Protein AF-A0A9D5CY13-F1 (afdb_monomer_lite)

Structure (mmCIF, N/CA/C/O backbone):
data_AF-A0A9D5CY13-F1
#
_entry.id   AF-A0A9D5CY13-F1
#
loop_
_atom_site.group_PDB
_atom_site.id
_atom_site.type_symbol
_atom_site.label_atom_id
_atom_site.label_alt_id
_atom_site.label_comp_id
_atom_site.label_asym_id
_atom_site.label_entity_id
_atom_site.label_seq_id
_atom_site.pdbx_PDB_ins_code
_atom_site.Cartn_x
_atom_site.Cartn_y
_atom_site.Cartn_z
_atom_site.occupancy
_atom_site.B_iso_or_equiv
_atom_site.auth_seq_id
_atom_site.auth_comp_id
_atom_site.auth_asym_id
_atom_site.auth_atom_id
_atom_site.pdbx_PDB_model_num
ATOM 1 N N . MET A 1 1 ? 52.709 -27.250 8.661 1.00 41.09 1 MET A N 1
ATOM 2 C CA . MET A 1 1 ? 52.212 -27.453 7.285 1.00 41.09 1 MET A CA 1
ATOM 3 C C . MET A 1 1 ? 51.371 -26.239 6.931 1.00 41.09 1 MET A C 1
ATOM 5 O O . MET A 1 1 ? 50.339 -26.028 7.549 1.00 41.09 1 MET A O 1
ATOM 9 N N . SER A 1 2 ? 51.914 -25.367 6.080 1.00 45.06 2 SER A N 1
ATOM 10 C CA . SER A 1 2 ? 51.325 -24.078 5.694 1.00 45.06 2 SER A CA 1
ATOM 11 C C . SER A 1 2 ? 50.457 -24.269 4.457 1.00 45.06 2 SER A C 1
ATOM 13 O O . SER A 1 2 ? 50.929 -24.863 3.491 1.00 45.06 2 SER A O 1
ATOM 15 N N . LEU A 1 3 ? 49.224 -23.762 4.476 1.00 50.12 3 LEU A N 1
ATOM 16 C CA . LEU A 1 3 ? 48.377 -23.649 3.292 1.00 50.12 3 LEU A CA 1
ATOM 17 C C . LEU A 1 3 ? 47.704 -22.274 3.301 1.00 50.12 3 LEU A C 1
ATOM 19 O O . LEU A 1 3 ? 46.655 -22.079 3.907 1.00 50.12 3 LEU A O 1
ATOM 23 N N . SER A 1 4 ? 48.331 -21.304 2.638 1.00 53.38 4 SER A N 1
ATOM 24 C CA . SER A 1 4 ? 47.689 -20.037 2.283 1.00 53.38 4 SER A CA 1
ATOM 25 C C . SER A 1 4 ? 47.046 -20.171 0.896 1.00 53.38 4 SER A C 1
ATOM 27 O O . SER A 1 4 ? 47.741 -20.568 -0.045 1.00 53.38 4 SER A O 1
ATOM 29 N N . PRO A 1 5 ? 45.759 -19.831 0.719 1.00 56.44 5 PRO A N 1
ATOM 30 C CA . PRO A 1 5 ? 45.130 -19.841 -0.594 1.00 56.44 5 PRO A CA 1
ATOM 31 C C . PRO A 1 5 ? 45.572 -18.616 -1.411 1.00 56.44 5 PRO A C 1
ATOM 33 O O . PRO A 1 5 ? 45.494 -17.473 -0.965 1.00 56.44 5 PRO A O 1
ATOM 36 N N . LYS A 1 6 ? 46.073 -18.870 -2.623 1.00 53.94 6 LYS A N 1
ATOM 37 C CA . LYS A 1 6 ? 46.500 -17.866 -3.607 1.00 53.94 6 LYS A CA 1
ATOM 38 C C . LYS A 1 6 ? 45.356 -17.613 -4.589 1.00 53.94 6 LYS A C 1
ATOM 40 O O . LYS A 1 6 ? 45.110 -18.433 -5.468 1.00 53.94 6 LYS A O 1
ATOM 45 N N . PHE A 1 7 ? 44.682 -16.474 -4.464 1.00 51.97 7 PHE A N 1
ATOM 46 C CA . PHE A 1 7 ? 43.682 -16.020 -5.433 1.00 51.97 7 PHE A CA 1
ATOM 47 C C . PHE A 1 7 ? 44.382 -15.162 -6.500 1.00 51.97 7 PHE A C 1
ATOM 49 O O . PHE A 1 7 ? 44.927 -14.107 -6.183 1.00 51.97 7 PHE A O 1
ATOM 56 N N . ARG A 1 8 ? 44.409 -15.609 -7.764 1.00 62.50 8 ARG A N 1
ATOM 57 C CA . ARG A 1 8 ? 44.780 -14.751 -8.904 1.00 62.50 8 ARG A CA 1
ATOM 58 C C . ARG A 1 8 ? 43.519 -14.069 -9.430 1.00 62.50 8 ARG A C 1
ATOM 60 O O . ARG A 1 8 ? 42.635 -14.748 -9.939 1.00 62.50 8 ARG A O 1
ATOM 67 N N . LEU A 1 9 ? 43.473 -12.742 -9.365 1.00 51.41 9 LEU A N 1
ATOM 68 C CA . LEU A 1 9 ? 42.549 -11.926 -10.152 1.00 51.41 9 LEU A CA 1
ATOM 69 C C . LEU A 1 9 ? 43.148 -11.756 -11.554 1.00 51.41 9 LEU A C 1
ATOM 71 O O . LEU A 1 9 ? 44.192 -11.125 -11.714 1.00 51.41 9 LEU A O 1
ATOM 75 N N . GLY A 1 10 ? 42.524 -12.373 -12.556 1.00 43.03 10 GLY A N 1
ATOM 76 C CA . GLY A 1 10 ? 42.825 -12.105 -13.960 1.00 43.03 10 GLY A CA 1
ATOM 77 C C . GLY A 1 10 ? 42.225 -10.760 -14.359 1.00 43.03 10 GLY A C 1
ATOM 78 O O . GLY A 1 10 ? 41.014 -10.581 -14.287 1.00 43.03 10 GLY A O 1
ATOM 79 N N . ILE A 1 11 ? 43.077 -9.815 -14.750 1.00 50.09 11 ILE A N 1
ATOM 80 C CA . ILE A 1 11 ? 42.683 -8.540 -15.351 1.00 50.09 11 ILE A CA 1
ATOM 81 C C . ILE A 1 11 ? 42.372 -8.828 -16.822 1.00 50.09 11 ILE A C 1
ATOM 83 O O . ILE A 1 11 ? 43.286 -9.070 -17.608 1.00 50.09 11 ILE A O 1
ATOM 87 N N . THR A 1 12 ? 41.095 -8.839 -17.198 1.00 57.09 12 THR A N 1
ATOM 88 C CA . THR A 1 12 ? 40.695 -8.836 -18.610 1.00 57.09 12 THR A CA 1
ATOM 89 C C . THR A 1 12 ? 40.804 -7.396 -19.126 1.00 57.09 12 THR A C 1
ATOM 91 O O . THR A 1 12 ? 40.169 -6.516 -18.542 1.00 57.09 12 THR A O 1
ATOM 94 N N . PRO A 1 13 ? 41.587 -7.099 -20.176 1.00 45.62 13 PRO A N 1
ATOM 95 C CA . PRO A 1 13 ? 41.571 -5.774 -20.783 1.00 45.62 13 PRO A CA 1
ATOM 96 C C . PRO A 1 13 ? 40.210 -5.537 -21.453 1.00 45.62 13 PRO A C 1
ATOM 98 O O . PRO A 1 13 ? 39.739 -6.352 -22.247 1.00 45.62 13 PRO A O 1
ATOM 101 N N . ALA A 1 14 ? 39.565 -4.429 -21.087 1.00 52.62 14 ALA A N 1
ATOM 102 C CA . ALA A 1 14 ? 38.307 -3.973 -21.664 1.00 52.62 14 ALA A CA 1
ATOM 103 C C . ALA A 1 14 ? 38.478 -3.640 -23.161 1.00 52.62 14 ALA A C 1
ATOM 105 O O . ALA A 1 14 ? 39.506 -3.067 -23.532 1.00 52.62 14 ALA A O 1
ATOM 106 N N . PRO A 1 15 ? 37.492 -3.935 -24.028 1.00 49.44 15 PRO A N 1
ATOM 107 C CA . PRO A 1 15 ? 37.500 -3.416 -25.387 1.00 49.44 15 PRO A CA 1
ATOM 108 C C . PRO A 1 15 ? 37.351 -1.887 -25.355 1.00 49.44 15 PRO A C 1
ATOM 110 O O . PRO A 1 15 ? 36.476 -1.331 -24.692 1.00 49.44 15 PRO A O 1
ATOM 113 N N . SER A 1 16 ? 38.258 -1.214 -26.056 1.00 52.88 16 SER A N 1
ATOM 114 C CA . SER A 1 16 ? 38.387 0.236 -26.180 1.00 52.88 16 SER A CA 1
ATOM 115 C C . SER A 1 16 ? 37.125 0.905 -26.741 1.00 52.88 16 SER A C 1
ATOM 117 O O . SER A 1 16 ? 36.726 0.650 -27.877 1.00 52.88 16 SER A O 1
ATOM 119 N N . LEU A 1 17 ? 36.541 1.824 -25.966 1.00 52.28 17 LEU A N 1
ATOM 120 C CA . LEU A 1 17 ? 35.464 2.733 -26.375 1.00 52.28 17 LEU A CA 1
ATOM 121 C C . LEU A 1 17 ? 36.025 3.905 -27.204 1.00 52.28 17 LEU A C 1
ATOM 123 O O . LEU A 1 17 ? 36.092 5.032 -26.725 1.00 52.28 17 LEU A O 1
ATOM 127 N N . SER A 1 18 ? 36.448 3.657 -28.445 1.00 53.91 18 SER A N 1
ATOM 128 C CA . SER A 1 18 ? 36.943 4.700 -29.366 1.00 53.91 18 SER A CA 1
ATOM 129 C C . SER A 1 18 ? 35.991 4.974 -30.539 1.00 53.91 18 SER A C 1
ATOM 131 O O . SER A 1 18 ? 36.442 5.265 -31.642 1.00 53.91 18 SER A O 1
ATOM 133 N N . GLY A 1 19 ? 34.676 4.840 -30.333 1.00 46.66 19 GLY A N 1
ATOM 134 C CA . GLY A 1 19 ? 33.705 4.831 -31.435 1.00 46.66 19 GLY A CA 1
ATOM 135 C C . GLY A 1 19 ? 32.394 5.576 -31.198 1.00 46.66 19 GLY A C 1
ATOM 136 O O . GLY A 1 19 ? 31.414 5.259 -31.862 1.00 46.66 19 GLY A O 1
ATOM 137 N N . LEU A 1 20 ? 32.335 6.537 -30.274 1.00 50.94 20 LEU A N 1
ATOM 138 C CA . LEU A 1 20 ? 31.171 7.419 -30.145 1.00 50.94 20 LEU A CA 1
ATOM 139 C C . LEU A 1 20 ? 31.573 8.847 -30.507 1.00 50.94 20 LEU A C 1
ATOM 141 O O . LEU A 1 20 ? 32.273 9.480 -29.728 1.00 50.94 20 LEU A O 1
ATOM 145 N N . PHE A 1 21 ? 31.133 9.280 -31.694 1.00 50.44 21 PHE A N 1
ATOM 146 C CA . PHE A 1 21 ? 30.923 10.639 -32.237 1.00 50.44 21 PHE A CA 1
ATOM 147 C C . PHE A 1 21 ? 31.320 10.590 -33.724 1.00 50.44 21 PHE A C 1
ATOM 149 O O . PHE A 1 21 ? 32.486 10.427 -34.052 1.00 50.44 21 PHE A O 1
ATOM 156 N N . SER A 1 22 ? 30.420 10.642 -34.703 1.00 48.97 22 SER A N 1
ATOM 157 C CA . SER A 1 22 ? 29.305 11.577 -34.813 1.00 48.97 22 SER A CA 1
ATOM 158 C C . SER A 1 22 ? 28.244 11.032 -35.768 1.00 48.97 22 SER A C 1
ATOM 160 O O . SER A 1 22 ? 28.540 10.654 -36.899 1.00 48.97 22 SER A O 1
ATOM 162 N N . SER A 1 23 ? 26.985 11.046 -35.351 1.00 47.69 23 SER A N 1
ATOM 163 C CA . SER A 1 23 ? 25.837 11.037 -36.261 1.00 47.69 23 SER A CA 1
ATOM 164 C C . SER A 1 23 ? 24.789 11.974 -35.661 1.00 47.69 23 SER A C 1
ATOM 166 O O . SER A 1 23 ? 24.222 11.648 -34.620 1.00 47.69 23 SER A O 1
ATOM 168 N N . PRO A 1 24 ? 24.579 13.173 -36.234 1.00 56.25 24 PRO A N 1
ATOM 169 C CA . PRO A 1 24 ? 23.690 14.178 -35.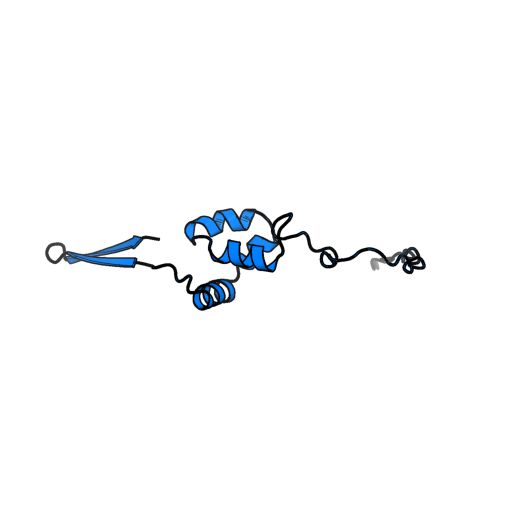674 1.00 56.25 24 PRO A CA 1
ATOM 170 C C . PRO A 1 24 ? 22.283 13.989 -36.243 1.00 56.25 24 PRO A C 1
ATOM 172 O O . PRO A 1 24 ? 21.851 14.781 -37.071 1.00 56.25 24 PRO A O 1
ATOM 175 N N . LEU A 1 25 ? 21.581 12.922 -35.853 1.00 52.00 25 LEU A N 1
ATOM 176 C CA . LEU A 1 25 ? 20.130 12.838 -36.055 1.00 52.00 25 LEU A CA 1
ATOM 177 C C . LEU A 1 25 ? 19.508 11.693 -35.241 1.00 52.00 25 LEU A C 1
ATOM 179 O O . LEU A 1 25 ? 19.177 10.645 -35.781 1.00 52.00 25 LEU A O 1
ATOM 183 N N . LEU A 1 26 ? 19.341 11.879 -33.936 1.00 45.44 26 LEU A N 1
ATOM 184 C CA . LEU A 1 26 ? 18.358 11.107 -33.174 1.00 45.44 26 LEU A CA 1
ATOM 185 C C . LEU A 1 26 ? 17.837 11.990 -32.043 1.00 45.44 26 LEU A C 1
ATOM 187 O O . LEU A 1 26 ? 18.374 12.036 -30.939 1.00 45.44 26 LEU A O 1
ATOM 191 N N . SER A 1 27 ? 16.831 12.779 -32.414 1.00 47.84 27 SER A N 1
ATOM 192 C CA . SER A 1 27 ? 15.929 13.466 -31.502 1.00 47.84 27 SER A CA 1
ATOM 193 C C . SER A 1 27 ? 15.270 12.475 -30.546 1.00 47.84 27 SER A C 1
ATOM 195 O O . SER A 1 27 ? 14.855 11.394 -30.958 1.00 47.84 27 SER A O 1
ATOM 197 N N . ASP A 1 28 ? 15.131 12.919 -29.298 1.00 48.16 28 ASP A N 1
ATOM 198 C CA . ASP A 1 28 ? 14.065 12.533 -28.372 1.00 48.16 28 ASP A CA 1
ATOM 199 C C . ASP A 1 28 ? 13.887 11.042 -28.084 1.00 48.16 28 ASP A C 1
ATOM 201 O O . ASP A 1 28 ? 12.883 10.431 -28.431 1.00 48.16 28 ASP A O 1
ATOM 205 N N . MET A 1 29 ? 14.842 10.473 -27.357 1.00 52.25 29 MET A N 1
ATOM 206 C CA . MET A 1 29 ? 14.586 9.650 -26.170 1.00 52.25 29 MET A CA 1
ATOM 207 C C . MET A 1 29 ? 15.938 9.117 -25.724 1.00 52.25 29 MET A C 1
ATOM 209 O O . MET A 1 29 ? 16.520 8.264 -26.382 1.00 52.25 29 MET A O 1
ATOM 213 N N . GLU A 1 30 ? 16.452 9.628 -24.613 1.00 43.75 30 GLU A N 1
ATOM 214 C CA . GLU A 1 30 ? 17.468 8.929 -23.832 1.00 43.75 30 GLU A CA 1
ATOM 215 C C . GLU A 1 30 ? 16.679 7.985 -22.911 1.00 43.75 30 GLU A C 1
ATOM 217 O O . GLU A 1 30 ? 16.076 8.462 -21.946 1.00 43.75 30 GLU A O 1
ATOM 222 N N . PRO A 1 31 ? 16.555 6.673 -23.203 1.00 45.59 31 PRO A N 1
ATOM 223 C CA . PRO A 1 31 ? 16.016 5.751 -22.230 1.00 45.59 31 PRO A CA 1
ATOM 224 C C . PRO A 1 31 ? 17.174 5.413 -21.298 1.00 45.59 31 PRO A C 1
ATOM 226 O O . PRO A 1 31 ? 17.868 4.419 -21.494 1.00 45.59 31 PRO A O 1
ATOM 229 N N . SER A 1 32 ? 17.407 6.304 -20.338 1.00 48.06 32 SER A N 1
ATOM 230 C CA . SER A 1 32 ? 18.078 6.073 -19.060 1.00 48.06 32 SER A CA 1
ATOM 231 C C . SER A 1 32 ? 18.908 4.783 -18.994 1.00 48.06 32 SER A C 1
ATOM 233 O O . SER A 1 32 ? 18.405 3.742 -18.565 1.00 48.06 32 SER A O 1
ATOM 235 N N . LEU A 1 33 ? 20.171 4.854 -19.422 1.00 50.97 33 LEU A N 1
ATOM 236 C CA . LEU A 1 33 ? 21.294 3.999 -19.000 1.00 50.97 33 LEU A CA 1
ATOM 237 C C . LEU A 1 33 ? 20.905 2.664 -18.313 1.00 50.97 33 LEU A C 1
ATOM 239 O O . LEU A 1 33 ? 21.035 2.506 -17.100 1.00 50.97 33 LEU A O 1
ATOM 243 N N . GLY A 1 34 ? 20.430 1.685 -19.089 1.00 55.97 34 GLY A N 1
ATOM 244 C CA . GLY A 1 34 ? 20.336 0.274 -18.683 1.00 55.97 34 GLY A CA 1
ATOM 245 C C . GLY A 1 34 ? 19.352 -0.083 -17.560 1.00 55.97 34 GLY A C 1
ATOM 246 O O . GLY A 1 34 ? 19.381 -1.224 -17.093 1.00 55.97 34 GLY A O 1
ATOM 247 N N . LEU A 1 35 ? 18.483 0.831 -17.117 1.00 65.12 35 LEU A N 1
ATOM 248 C CA . LEU A 1 35 ? 17.421 0.488 -16.171 1.00 65.12 35 LEU A CA 1
ATOM 249 C C . LEU A 1 35 ? 16.215 -0.059 -16.944 1.00 65.12 35 LEU A C 1
ATOM 251 O O . LEU A 1 35 ? 15.604 0.652 -17.735 1.00 65.12 35 LEU A O 1
ATOM 255 N N . GLU A 1 36 ? 15.864 -1.326 -16.718 1.00 74.94 36 GLU A N 1
ATOM 256 C CA . GLU A 1 36 ? 14.666 -1.929 -17.314 1.00 74.94 36 GLU A CA 1
ATOM 257 C C . GLU A 1 36 ? 13.431 -1.075 -16.968 1.00 74.94 36 GLU A C 1
ATOM 259 O O . GLU A 1 36 ? 13.227 -0.787 -15.779 1.00 74.94 36 GLU A O 1
ATOM 264 N N . PRO A 1 37 ? 12.639 -0.632 -17.963 1.00 79.44 37 PRO A N 1
ATOM 265 C CA . PRO A 1 37 ? 11.541 0.307 -17.748 1.00 79.44 37 PRO A CA 1
ATOM 266 C C . PRO A 1 37 ? 10.501 -0.277 -16.792 1.00 79.44 37 PRO A C 1
ATOM 268 O O . PRO A 1 37 ? 10.224 -1.476 -16.808 1.00 79.44 37 PRO A O 1
ATOM 271 N N . LEU A 1 38 ? 9.907 0.568 -15.944 1.00 85.19 38 LEU A N 1
ATOM 272 C CA . LEU A 1 38 ? 8.960 0.107 -14.927 1.00 85.19 38 LEU A CA 1
ATOM 273 C C . LEU A 1 38 ? 7.694 -0.493 -15.556 1.00 85.19 38 LEU A C 1
ATOM 275 O O . LEU A 1 38 ? 7.138 -1.459 -15.029 1.00 85.19 38 LEU A O 1
ATOM 279 N N . ILE A 1 39 ? 7.257 0.093 -16.672 1.00 85.69 39 ILE A N 1
ATOM 280 C CA . ILE A 1 39 ? 6.206 -0.399 -17.562 1.00 85.69 39 ILE A CA 1
ATOM 281 C C . ILE A 1 39 ? 6.718 -0.185 -18.996 1.00 85.69 39 ILE A C 1
ATOM 283 O O . ILE A 1 39 ? 7.094 0.939 -19.333 1.00 85.69 39 ILE A O 1
ATOM 287 N N . PRO A 1 40 ? 6.762 -1.220 -19.852 1.00 84.94 40 PRO A N 1
ATOM 288 C CA . PRO A 1 40 ? 7.262 -1.072 -21.214 1.00 84.94 40 PRO A CA 1
ATOM 289 C C . PRO A 1 40 ? 6.409 -0.063 -21.993 1.00 84.94 40 PRO A C 1
ATOM 291 O O . PRO A 1 40 ? 5.181 -0.134 -21.977 1.00 84.94 40 PRO A O 1
ATOM 294 N N . GLY A 1 41 ? 7.063 0.884 -22.668 1.00 86.12 41 GLY A N 1
ATOM 295 C CA . GLY A 1 41 ? 6.389 1.941 -23.429 1.00 86.12 41 GLY A CA 1
ATOM 296 C C . GLY A 1 41 ? 5.831 3.094 -22.587 1.00 86.12 41 GLY A C 1
ATOM 297 O O . GLY A 1 41 ? 5.162 3.962 -23.143 1.00 86.12 41 GLY A O 1
ATOM 298 N N . LEU A 1 42 ? 6.104 3.134 -21.276 1.00 87.25 42 LEU A N 1
ATOM 299 C CA . LEU A 1 42 ? 5.694 4.226 -20.396 1.00 87.25 42 LEU A CA 1
ATOM 300 C C . LEU A 1 42 ? 6.910 4.832 -19.669 1.00 87.25 42 LEU A C 1
ATOM 302 O O . LEU A 1 42 ? 7.740 4.082 -19.154 1.00 87.25 42 LEU A O 1
ATOM 306 N N . PRO A 1 43 ? 7.005 6.170 -19.567 1.00 89.25 43 PRO A N 1
ATOM 307 C CA . PRO A 1 43 ? 7.980 6.826 -18.707 1.00 89.25 43 PRO A CA 1
ATOM 308 C C . PRO A 1 43 ? 7.830 6.386 -17.251 1.00 89.25 43 PRO A C 1
ATOM 310 O O . PRO A 1 43 ? 6.713 6.219 -16.749 1.00 89.25 43 PRO A O 1
ATOM 313 N N . ASP A 1 44 ? 8.954 6.265 -16.553 1.00 88.38 44 ASP A N 1
ATOM 314 C CA . ASP A 1 44 ? 8.981 5.777 -15.176 1.00 88.38 44 ASP A CA 1
ATOM 315 C C . ASP A 1 44 ? 8.144 6.642 -14.220 1.00 88.38 44 ASP A C 1
ATOM 317 O O . ASP A 1 44 ? 7.461 6.095 -13.357 1.00 88.38 44 ASP A O 1
ATOM 321 N N . ASP A 1 45 ? 8.108 7.964 -14.403 1.00 89.31 45 ASP A N 1
ATOM 322 C CA . ASP A 1 45 ? 7.302 8.869 -13.570 1.00 89.31 45 ASP A CA 1
ATOM 323 C C . ASP A 1 45 ? 5.803 8.580 -13.691 1.00 89.31 45 ASP A C 1
ATOM 325 O O . ASP A 1 45 ? 5.077 8.488 -12.697 1.00 89.31 45 ASP A O 1
ATOM 329 N N . LEU A 1 46 ? 5.327 8.363 -14.919 1.00 90.00 46 LEU A N 1
ATOM 330 C CA . LEU A 1 46 ? 3.930 8.012 -15.157 1.00 90.00 46 LEU A CA 1
ATOM 331 C C . LEU A 1 46 ? 3.620 6.620 -14.606 1.00 90.00 46 LEU A C 1
ATOM 333 O O . LEU A 1 46 ? 2.582 6.427 -13.971 1.00 90.00 46 LEU A O 1
ATOM 337 N N . ALA A 1 47 ? 4.539 5.670 -14.780 1.00 91.25 47 ALA A N 1
ATOM 338 C CA . ALA A 1 47 ? 4.406 4.334 -14.217 1.00 91.25 47 ALA A CA 1
ATOM 339 C C . ALA A 1 47 ? 4.313 4.373 -12.680 1.00 91.25 47 ALA A C 1
ATOM 341 O O . ALA A 1 47 ? 3.459 3.704 -12.096 1.00 91.25 47 ALA A O 1
ATOM 342 N N . LEU A 1 48 ? 5.120 5.209 -12.020 1.00 89.50 48 LEU A N 1
ATOM 343 C CA . LEU A 1 48 ? 5.063 5.450 -10.577 1.00 89.50 48 LEU A CA 1
ATOM 344 C C . LEU A 1 48 ? 3.700 5.994 -10.148 1.00 89.50 48 LEU A C 1
ATOM 346 O O . LEU A 1 48 ? 3.078 5.448 -9.234 1.00 89.50 48 LEU A O 1
ATOM 350 N N . HIS A 1 49 ? 3.191 7.015 -10.839 1.00 90.12 49 HIS A N 1
ATOM 351 C CA . HIS A 1 49 ? 1.864 7.564 -10.562 1.00 90.12 49 HIS A CA 1
ATOM 352 C C . HIS A 1 49 ? 0.748 6.525 -10.733 1.00 90.12 49 HIS A C 1
ATOM 354 O O . HIS A 1 49 ? -0.193 6.500 -9.933 1.00 90.12 49 HIS A O 1
ATOM 360 N N . CYS A 1 50 ? 0.853 5.638 -11.725 1.00 90.56 50 CYS A N 1
ATOM 361 C CA . CYS A 1 50 ? -0.071 4.518 -11.891 1.00 90.56 50 CYS A CA 1
ATOM 362 C C . CYS A 1 50 ? -0.009 3.552 -10.698 1.00 90.56 50 CYS A C 1
ATOM 364 O O . CYS A 1 50 ? -1.053 3.194 -10.148 1.00 90.56 50 CYS A O 1
ATOM 366 N N . LEU A 1 51 ? 1.193 3.176 -10.250 1.00 90.69 51 LEU A N 1
ATOM 367 C CA . LEU A 1 51 ? 1.378 2.283 -9.102 1.00 90.69 51 LEU A CA 1
ATOM 368 C C . LEU A 1 51 ? 0.870 2.888 -7.790 1.00 90.69 51 LEU A C 1
ATOM 370 O O . LEU A 1 51 ? 0.269 2.180 -6.982 1.00 90.69 51 LEU A O 1
ATOM 374 N N . LEU A 1 52 ? 1.049 4.194 -7.584 1.00 90.50 52 LEU A N 1
ATOM 375 C CA . LEU A 1 52 ? 0.546 4.898 -6.400 1.00 90.50 52 LEU A CA 1
ATOM 376 C C . LEU A 1 52 ? -0.980 4.863 -6.305 1.00 90.50 52 LEU A C 1
ATOM 378 O O . LEU A 1 52 ? -1.523 4.858 -5.201 1.00 90.50 52 LEU A O 1
ATOM 382 N N . ARG A 1 53 ? -1.692 4.799 -7.434 1.00 89.69 53 ARG A N 1
ATOM 383 C CA . ARG A 1 53 ? -3.161 4.720 -7.460 1.00 89.69 53 ARG A CA 1
ATOM 384 C C . ARG A 1 53 ? -3.700 3.339 -7.100 1.00 89.69 53 ARG A C 1
ATOM 386 O O . ARG A 1 53 ? -4.859 3.249 -6.697 1.00 89.69 53 ARG A O 1
ATOM 393 N N . LEU A 1 54 ? -2.879 2.291 -7.158 1.00 88.25 54 LEU A N 1
ATOM 394 C CA . LEU A 1 54 ? -3.320 0.927 -6.879 1.00 88.25 54 LEU A CA 1
ATOM 395 C C . LEU A 1 54 ? -3.877 0.776 -5.453 1.00 88.25 54 LEU A C 1
ATOM 397 O O . LEU A 1 54 ? -3.249 1.245 -4.495 1.00 88.25 54 LEU A O 1
ATOM 401 N N . PRO A 1 55 ? -5.029 0.102 -5.289 1.00 84.38 55 PRO A N 1
ATOM 402 C CA . PRO A 1 55 ? -5.599 -0.158 -3.976 1.00 84.38 55 PRO A CA 1
ATOM 403 C C . PRO A 1 55 ? -4.687 -1.088 -3.167 1.00 84.38 55 PRO A C 1
ATOM 405 O O . PRO A 1 55 ? -4.030 -1.978 -3.716 1.00 84.38 55 PRO A O 1
ATOM 408 N N . VAL A 1 56 ? -4.656 -0.893 -1.846 1.00 83.94 56 VAL A N 1
ATOM 409 C CA . VAL A 1 56 ? -3.718 -1.582 -0.936 1.00 83.94 56 VAL A CA 1
ATOM 410 C C . VAL A 1 56 ? -3.875 -3.107 -0.985 1.00 83.94 56 VAL A C 1
ATOM 412 O O . VAL A 1 56 ? -2.893 -3.841 -0.884 1.00 83.94 56 VAL A O 1
ATOM 415 N N . ASN A 1 57 ? -5.091 -3.597 -1.240 1.00 84.00 57 ASN A N 1
ATOM 416 C CA . ASN A 1 57 ? -5.390 -5.023 -1.399 1.00 84.00 57 ASN A CA 1
ATOM 417 C C . ASN A 1 57 ? -4.653 -5.693 -2.585 1.00 84.00 57 ASN A C 1
ATOM 419 O O . ASN A 1 57 ? -4.415 -6.900 -2.555 1.00 84.00 57 ASN A O 1
ATOM 423 N N . THR A 1 58 ? -4.247 -4.937 -3.611 1.00 87.25 58 THR A N 1
ATOM 424 C CA . THR A 1 58 ? -3.511 -5.467 -4.774 1.00 87.25 58 THR A CA 1
ATOM 425 C C . THR A 1 58 ? -1.999 -5.467 -4.580 1.00 87.25 58 THR A C 1
ATOM 427 O O . THR A 1 58 ? -1.293 -6.168 -5.307 1.00 87.25 58 THR A O 1
ATOM 430 N N . HIS A 1 59 ? -1.481 -4.757 -3.570 1.00 87.81 59 HIS A N 1
ATOM 431 C CA . HIS A 1 59 ? -0.039 -4.543 -3.400 1.00 87.81 59 HIS A CA 1
ATOM 432 C C . HIS A 1 59 ? 0.746 -5.841 -3.261 1.00 87.81 59 HIS A C 1
ATOM 434 O O . HIS A 1 59 ? 1.843 -5.944 -3.801 1.00 87.81 59 HIS A O 1
ATOM 440 N N . GLN A 1 60 ? 0.185 -6.847 -2.587 1.00 88.62 60 GLN A N 1
ATOM 441 C CA . GLN A 1 60 ? 0.831 -8.155 -2.455 1.00 88.62 60 GLN A CA 1
ATOM 442 C C . GLN A 1 60 ? 1.098 -8.806 -3.818 1.00 88.62 60 GLN A C 1
ATOM 444 O O . GLN A 1 60 ? 2.177 -9.352 -4.027 1.00 88.62 60 GLN A O 1
ATOM 449 N N . ARG A 1 61 ? 0.157 -8.695 -4.764 1.00 90.94 61 ARG A N 1
ATOM 450 C CA . ARG A 1 61 ? 0.314 -9.239 -6.122 1.00 90.94 61 ARG A CA 1
ATOM 451 C C . ARG A 1 61 ? 1.252 -8.373 -6.956 1.00 90.94 61 ARG A C 1
ATOM 453 O O . ARG A 1 61 ? 2.128 -8.893 -7.633 1.00 90.94 61 ARG A O 1
ATOM 460 N N . CYS A 1 62 ? 1.122 -7.052 -6.859 1.00 91.12 62 CYS A N 1
ATOM 461 C CA . CYS A 1 62 ? 1.948 -6.110 -7.617 1.00 91.12 62 CYS A CA 1
ATOM 462 C C . CYS A 1 62 ? 3.434 -6.183 -7.231 1.00 91.12 62 CYS A C 1
ATOM 464 O O . CYS A 1 62 ? 4.306 -6.014 -8.078 1.00 91.12 62 CYS A O 1
ATOM 466 N N . ARG A 1 63 ? 3.747 -6.520 -5.975 1.00 91.25 63 ARG A N 1
ATOM 467 C CA . ARG A 1 63 ? 5.124 -6.767 -5.521 1.00 91.25 63 ARG A CA 1
ATOM 468 C C . ARG A 1 63 ? 5.807 -7.943 -6.227 1.00 91.25 63 ARG A C 1
ATOM 470 O O . ARG A 1 63 ? 7.031 -7.978 -6.249 1.00 91.25 63 ARG A O 1
ATOM 477 N N . ALA A 1 64 ? 5.052 -8.882 -6.796 1.00 91.75 64 ALA A N 1
ATOM 478 C CA . ALA A 1 64 ? 5.603 -10.041 -7.496 1.00 91.75 64 ALA A CA 1
ATOM 479 C C . ALA A 1 64 ? 5.945 -9.769 -8.974 1.00 91.75 64 ALA A C 1
ATOM 481 O O . ALA A 1 64 ? 6.540 -10.630 -9.612 1.00 91.75 64 ALA A O 1
ATOM 482 N N . VAL A 1 65 ? 5.588 -8.598 -9.521 1.00 91.31 65 VAL A N 1
ATOM 483 C CA . VAL A 1 65 ? 5.772 -8.282 -10.950 1.00 91.31 65 VAL A CA 1
ATOM 484 C C . VAL A 1 65 ? 7.251 -8.131 -11.303 1.00 91.31 65 VAL A C 1
ATOM 486 O O . VAL A 1 65 ? 7.750 -8.809 -12.195 1.00 91.31 65 VAL A O 1
ATOM 489 N N . CYS A 1 66 ? 7.974 -7.263 -10.595 1.00 89.19 66 CYS A N 1
ATOM 490 C CA . CYS A 1 66 ? 9.417 -7.110 -10.758 1.00 89.19 66 CYS A CA 1
ATOM 491 C C . CYS A 1 66 ? 10.051 -6.500 -9.499 1.00 89.19 66 CYS A C 1
ATOM 493 O O . CYS A 1 66 ? 9.368 -5.951 -8.627 1.00 89.19 66 CYS A O 1
ATOM 495 N N . ARG A 1 67 ? 11.388 -6.548 -9.408 1.00 88.06 67 ARG A N 1
ATOM 496 C CA . ARG A 1 67 ? 12.138 -6.014 -8.253 1.00 88.06 67 ARG A CA 1
ATOM 497 C C . ARG A 1 67 ? 11.880 -4.523 -8.016 1.00 88.06 67 ARG A C 1
ATOM 499 O O . ARG A 1 67 ? 11.834 -4.089 -6.867 1.00 88.06 67 ARG A O 1
ATOM 506 N N . ARG A 1 68 ? 11.679 -3.746 -9.086 1.00 88.69 68 ARG A N 1
ATOM 507 C CA . ARG A 1 68 ? 11.400 -2.305 -8.993 1.00 88.69 68 ARG A CA 1
ATOM 508 C C . ARG A 1 68 ? 10.030 -2.036 -8.364 1.00 88.69 68 ARG A C 1
ATOM 510 O O . ARG A 1 68 ? 9.946 -1.252 -7.421 1.00 88.69 68 ARG A O 1
ATOM 517 N N . TRP A 1 69 ? 8.982 -2.733 -8.817 1.00 91.00 69 TRP A N 1
ATOM 518 C CA . TRP A 1 69 ? 7.637 -2.641 -8.228 1.00 91.00 69 TRP A CA 1
ATOM 519 C C . TRP A 1 69 ? 7.652 -3.073 -6.765 1.00 91.00 69 TRP A C 1
ATOM 521 O O . TRP A 1 69 ? 7.066 -2.402 -5.916 1.00 91.00 69 TRP A O 1
ATOM 531 N N . HIS A 1 70 ? 8.376 -4.155 -6.460 1.00 90.56 70 HIS A N 1
ATOM 532 C CA . HIS A 1 70 ? 8.573 -4.596 -5.088 1.00 90.56 70 HIS A CA 1
ATOM 533 C C . HIS A 1 70 ? 9.154 -3.476 -4.224 1.00 90.56 70 HIS A C 1
ATOM 535 O O . HIS A 1 70 ? 8.557 -3.127 -3.214 1.00 90.56 70 HIS A O 1
ATOM 541 N N . HIS A 1 71 ? 10.284 -2.886 -4.623 1.00 88.88 71 HIS A N 1
ATOM 542 C CA . HIS A 1 71 ? 10.961 -1.845 -3.849 1.00 88.88 71 HIS A CA 1
ATOM 543 C C . HIS A 1 71 ? 10.080 -0.606 -3.621 1.00 88.88 71 HI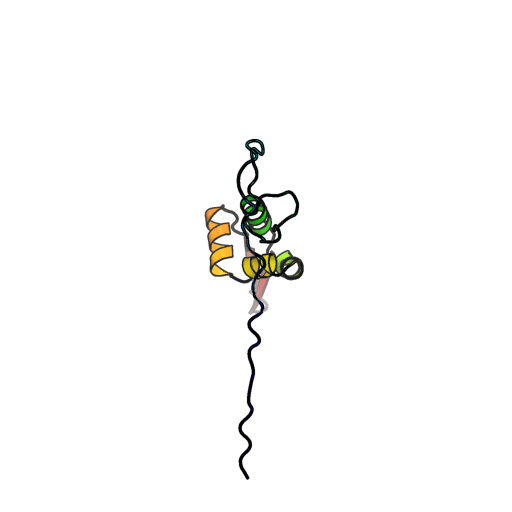S A C 1
ATOM 545 O O . HIS A 1 71 ? 10.015 -0.087 -2.508 1.00 88.88 71 HIS A O 1
ATOM 551 N N . LEU A 1 72 ? 9.349 -0.170 -4.649 1.00 87.50 72 L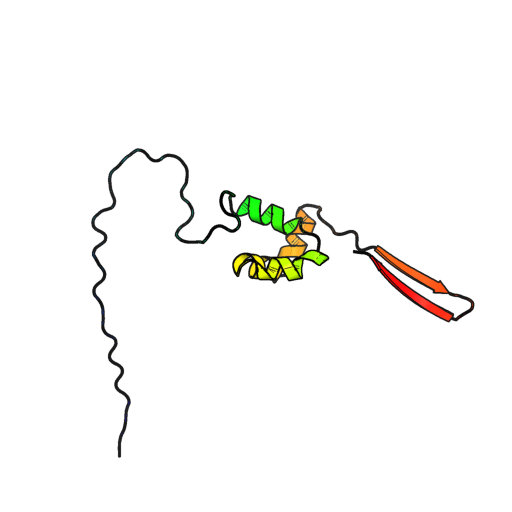EU A N 1
ATOM 552 C CA . LEU A 1 72 ? 8.434 0.970 -4.558 1.00 87.50 72 LEU A CA 1
ATOM 553 C C . LEU A 1 72 ? 7.277 0.724 -3.591 1.00 87.50 72 LEU A C 1
ATOM 555 O O . LEU A 1 72 ? 6.980 1.568 -2.750 1.00 87.50 72 LEU A O 1
ATOM 559 N N . LEU A 1 73 ? 6.649 -0.449 -3.682 1.00 88.38 73 LEU A N 1
ATOM 560 C CA . LEU A 1 73 ? 5.521 -0.822 -2.828 1.00 88.38 73 LEU A CA 1
ATOM 561 C C . LEU A 1 73 ? 5.962 -1.290 -1.433 1.00 88.38 73 LEU A C 1
ATOM 563 O O . LEU A 1 73 ? 5.122 -1.440 -0.543 1.00 88.38 73 LEU A O 1
ATOM 567 N N . TRP A 1 74 ? 7.247 -1.591 -1.234 1.00 87.06 74 TRP A N 1
ATOM 568 C CA . TRP A 1 74 ? 7.803 -2.050 0.039 1.00 87.06 74 TRP A CA 1
ATOM 569 C C . TRP A 1 74 ? 7.993 -0.901 1.029 1.00 87.06 74 TRP A C 1
ATOM 571 O O . TRP A 1 74 ? 7.645 -1.042 2.204 1.00 87.06 74 TRP A O 1
ATOM 581 N N . THR A 1 75 ? 8.497 0.240 0.555 1.00 86.50 75 THR A N 1
ATOM 582 C CA . THR A 1 75 ? 8.786 1.417 1.382 1.00 86.50 75 THR A CA 1
ATOM 583 C C . THR A 1 75 ? 7.499 2.154 1.748 1.00 86.50 75 THR A C 1
ATOM 585 O O . THR A 1 75 ? 7.091 3.105 1.081 1.00 86.50 75 THR A O 1
ATOM 588 N N . LYS A 1 76 ? 6.855 1.700 2.831 1.00 80.44 76 LYS A N 1
ATOM 589 C CA . LYS A 1 76 ? 5.560 2.214 3.308 1.00 80.44 76 LYS A CA 1
ATOM 590 C C . LYS A 1 76 ? 5.556 3.735 3.483 1.00 80.44 76 LYS A C 1
ATOM 592 O O . LYS A 1 76 ? 4.648 4.378 2.969 1.00 80.44 76 LYS A O 1
ATOM 597 N N . ASP A 1 77 ? 6.562 4.310 4.142 1.00 84.62 77 ASP A N 1
ATOM 598 C CA . ASP A 1 77 ? 6.614 5.755 4.411 1.00 84.62 77 ASP A CA 1
ATOM 599 C C . ASP A 1 77 ? 6.569 6.593 3.137 1.00 84.62 77 ASP A C 1
ATOM 601 O O . ASP A 1 77 ? 5.714 7.468 2.996 1.00 84.62 77 ASP A O 1
ATOM 605 N N . ARG A 1 78 ? 7.441 6.286 2.172 1.00 85.50 78 ARG A N 1
ATOM 606 C CA . ARG A 1 78 ? 7.483 7.001 0.894 1.00 85.50 78 ARG A CA 1
ATOM 607 C C . ARG A 1 78 ? 6.173 6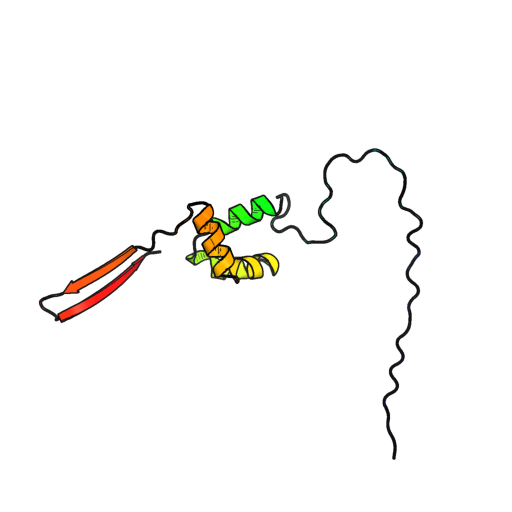.833 0.127 1.00 85.50 78 ARG A C 1
ATOM 609 O O . ARG A 1 78 ? 5.597 7.821 -0.314 1.00 85.50 78 ARG A O 1
ATOM 616 N N . PHE A 1 79 ? 5.679 5.602 0.027 1.00 87.38 79 PHE A N 1
ATOM 617 C CA . PHE A 1 79 ? 4.465 5.286 -0.721 1.00 87.38 79 PHE A CA 1
ATOM 618 C C . PHE A 1 79 ? 3.225 6.011 -0.170 1.00 87.38 79 PHE A C 1
ATOM 620 O O . PHE A 1 79 ? 2.483 6.648 -0.921 1.00 87.38 79 PHE A O 1
ATOM 627 N N . PHE A 1 80 ? 2.988 5.943 1.146 1.00 86.88 80 PHE A N 1
ATOM 628 C CA . PHE A 1 80 ? 1.827 6.594 1.760 1.00 86.88 80 PHE A CA 1
ATOM 629 C C . PHE A 1 80 ? 1.961 8.117 1.777 1.00 86.88 80 PHE A C 1
ATOM 631 O O . PHE A 1 80 ? 0.954 8.809 1.629 1.00 86.88 80 PHE A O 1
ATOM 638 N N . THR A 1 81 ? 3.183 8.641 1.894 1.00 89.31 81 THR A N 1
ATOM 639 C CA . THR A 1 81 ? 3.439 10.083 1.789 1.00 89.31 81 THR A CA 1
ATOM 640 C C . THR A 1 81 ? 3.121 10.590 0.385 1.00 89.31 81 THR A C 1
ATOM 642 O O . THR A 1 81 ? 2.363 11.547 0.248 1.00 89.31 81 THR 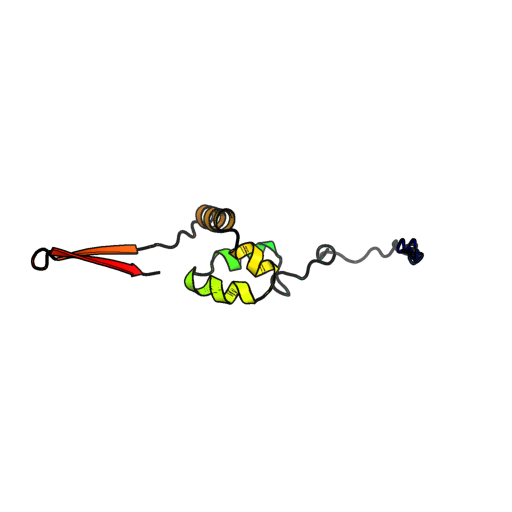A O 1
ATOM 645 N N . GLU A 1 82 ? 3.604 9.917 -0.662 1.00 89.06 82 GLU A N 1
ATOM 646 C CA . GLU A 1 82 ? 3.303 10.284 -2.051 1.00 89.06 82 GLU A CA 1
ATOM 647 C C . GLU A 1 82 ? 1.800 10.156 -2.360 1.00 89.06 82 GLU A C 1
ATOM 649 O O . GLU A 1 82 ? 1.216 11.082 -2.923 1.00 89.06 82 GLU A O 1
ATOM 654 N N . ARG A 1 83 ? 1.115 9.088 -1.910 1.00 89.12 83 ARG A N 1
ATOM 655 C CA . ARG A 1 83 ? -0.357 8.999 -2.036 1.00 89.12 83 ARG A CA 1
ATOM 656 C C . ARG A 1 83 ? -1.062 10.155 -1.333 1.00 89.12 83 ARG A C 1
ATOM 658 O O . ARG A 1 83 ? -2.007 10.700 -1.895 1.00 89.12 83 ARG A O 1
ATOM 665 N N . LYS A 1 84 ? -0.623 10.538 -0.132 1.00 88.25 84 LYS A N 1
ATOM 666 C CA . LYS A 1 84 ? -1.211 11.658 0.616 1.00 88.25 84 LYS A CA 1
ATOM 667 C C . LYS A 1 84 ? -1.038 12.981 -0.132 1.00 88.25 84 LYS A C 1
ATOM 669 O O . LYS A 1 84 ? -1.999 13.737 -0.228 1.00 88.25 84 LYS A O 1
ATOM 674 N N . LEU A 1 85 ? 0.147 13.234 -0.692 1.00 90.75 85 LEU A N 1
ATOM 675 C CA . LEU A 1 85 ? 0.420 14.427 -1.503 1.00 90.75 85 LEU A CA 1
ATOM 676 C C . LEU A 1 85 ? -0.446 14.476 -2.768 1.00 90.75 85 LEU A C 1
ATOM 678 O O . LEU A 1 85 ? -0.897 15.544 -3.163 1.00 90.75 85 LEU A O 1
ATOM 682 N N . LEU A 1 86 ? -0.732 13.317 -3.364 1.00 88.62 86 LEU A N 1
ATOM 683 C CA . LEU A 1 86 ? -1.615 13.189 -4.526 1.00 88.62 86 LEU A CA 1
ATOM 684 C C . LEU A 1 86 ? -3.113 13.195 -4.174 1.00 88.62 86 LEU A C 1
ATOM 686 O O . LEU A 1 86 ? -3.943 12.992 -5.058 1.00 88.62 86 LEU A O 1
ATOM 690 N N . GLY A 1 87 ? -3.480 13.363 -2.899 1.00 86.69 87 GLY A N 1
ATOM 691 C CA . GLY A 1 87 ? -4.872 13.280 -2.445 1.00 86.69 87 GLY A CA 1
ATOM 692 C C . GLY A 1 87 ? -5.478 11.874 -2.543 1.00 86.69 87 GLY A C 1
ATOM 693 O O . GLY A 1 87 ? -6.682 11.700 -2.392 1.00 86.69 87 GLY A O 1
ATOM 694 N N . LEU A 1 88 ? -4.655 10.846 -2.762 1.00 84.25 88 LEU A N 1
ATOM 695 C CA . LEU A 1 88 ? -5.050 9.444 -2.892 1.00 84.25 88 LEU A CA 1
ATOM 696 C C . LEU A 1 88 ? -5.179 8.767 -1.519 1.00 84.25 88 LEU A C 1
ATOM 698 O O . LEU A 1 88 ? -4.755 7.626 -1.328 1.00 84.25 88 LEU A O 1
ATOM 702 N N . CYS A 1 89 ? -5.744 9.444 -0.527 1.00 72.44 89 CYS A N 1
ATOM 703 C CA . CYS A 1 89 ? -5.996 8.824 0.769 1.00 72.44 89 CYS A CA 1
ATOM 704 C C . CYS A 1 89 ? -7.018 7.693 0.585 1.00 72.44 89 CYS A C 1
ATOM 706 O O . CYS A 1 89 ? -8.149 7.942 0.178 1.00 72.44 89 CYS A O 1
ATOM 708 N N . SER A 1 90 ? -6.624 6.441 0.855 1.00 69.19 90 SER A N 1
ATOM 709 C CA . SER A 1 90 ? -7.612 5.360 0.966 1.00 69.19 90 SER A CA 1
ATOM 710 C C . SER A 1 90 ? -8.532 5.725 2.124 1.00 69.19 90 SER A C 1
ATOM 712 O O . SER A 1 90 ? -8.042 5.981 3.227 1.00 69.19 90 SER A O 1
ATOM 714 N N . ALA A 1 91 ? -9.837 5.797 1.876 1.00 65.81 91 ALA A N 1
ATOM 715 C CA . ALA A 1 91 ? -10.817 5.997 2.929 1.00 65.81 91 ALA A CA 1
ATOM 716 C C . ALA A 1 91 ? -10.915 4.696 3.733 1.00 65.81 91 ALA A C 1
ATOM 718 O O . ALA A 1 91 ? -11.752 3.849 3.452 1.00 65.81 91 ALA A O 1
ATOM 719 N N . TRP A 1 92 ? -10.022 4.511 4.704 1.00 70.56 92 TRP A N 1
ATOM 720 C CA . TRP A 1 92 ? -10.180 3.449 5.690 1.00 70.56 92 TRP A CA 1
ATOM 721 C C . TRP A 1 92 ? -11.410 3.800 6.527 1.00 70.56 92 TRP A C 1
ATOM 723 O O . TRP A 1 92 ? -11.360 4.714 7.353 1.00 70.56 92 TRP A O 1
ATOM 733 N N . MET A 1 93 ? -12.527 3.118 6.283 1.00 60.72 93 MET A N 1
ATOM 734 C CA . MET A 1 93 ? -13.697 3.217 7.145 1.00 60.72 93 MET A CA 1
ATOM 735 C C . MET A 1 93 ? -13.616 2.118 8.196 1.00 60.72 93 MET A C 1
ATOM 737 O O . MET A 1 93 ? -13.718 0.928 7.905 1.00 60.72 93 MET A O 1
ATOM 741 N N . PHE A 1 94 ? -13.425 2.541 9.443 1.00 76.06 94 PHE A N 1
ATOM 742 C CA . PHE A 1 94 ? -13.553 1.672 10.601 1.00 76.06 94 PHE A CA 1
ATOM 743 C C . PHE A 1 94 ? -14.983 1.777 11.117 1.00 76.06 94 PHE A C 1
ATOM 745 O O . PHE A 1 94 ? -15.392 2.822 11.625 1.00 76.06 94 PHE A O 1
ATOM 752 N N . VAL A 1 95 ? -15.749 0.695 10.998 1.00 80.00 95 VAL A N 1
ATOM 753 C CA . VAL A 1 95 ? -17.081 0.614 11.598 1.00 80.00 95 VAL A CA 1
ATOM 754 C C . VAL A 1 95 ? -16.928 0.021 12.989 1.00 80.00 95 VAL A C 1
ATOM 756 O O . VAL A 1 95 ? -16.638 -1.164 13.130 1.00 80.00 95 VAL A O 1
ATOM 759 N N . PHE A 1 96 ? -17.132 0.840 14.021 1.00 85.00 96 PHE A N 1
ATOM 760 C CA . PHE A 1 96 ? -17.229 0.385 15.406 1.00 85.00 96 PHE A CA 1
ATOM 761 C C . PHE A 1 96 ? -18.695 0.192 15.772 1.00 85.00 96 PHE A C 1
ATOM 763 O O . PHE A 1 96 ? -19.470 1.146 15.790 1.00 85.00 96 PHE A O 1
ATOM 770 N N . ALA A 1 97 ? -19.074 -1.037 16.107 1.00 86.81 97 ALA A N 1
ATOM 771 C CA . ALA A 1 97 ? -20.393 -1.333 16.636 1.00 86.81 97 ALA A CA 1
ATOM 772 C C . ALA A 1 97 ? -20.265 -1.881 18.059 1.00 86.81 97 ALA A C 1
ATOM 774 O O . ALA A 1 97 ? -19.618 -2.896 18.318 1.00 86.81 97 ALA A O 1
ATOM 775 N N . PHE A 1 98 ? -20.904 -1.191 19.001 1.00 90.88 98 PHE A N 1
ATOM 776 C CA . PHE A 1 98 ? -21.011 -1.635 20.383 1.00 90.88 98 PHE A CA 1
ATOM 777 C C . PHE A 1 98 ? -22.416 -2.167 20.641 1.00 90.88 98 PHE A C 1
ATOM 779 O O . PHE A 1 98 ? -23.401 -1.427 20.584 1.00 90.88 98 PHE A O 1
ATOM 786 N N . ASN A 1 99 ? -22.515 -3.456 20.952 1.00 89.62 99 ASN A N 1
ATOM 787 C CA . ASN A 1 99 ? -23.779 -4.057 21.335 1.00 89.62 99 ASN A CA 1
ATOM 788 C C . ASN A 1 99 ? -23.972 -3.935 22.855 1.00 89.62 99 ASN A C 1
ATOM 790 O O . ASN A 1 99 ? -23.298 -4.598 23.649 1.00 89.62 99 ASN A O 1
ATOM 794 N N . ARG A 1 100 ? -24.929 -3.089 23.260 1.00 88.19 100 ARG A N 1
ATOM 795 C CA . ARG A 1 100 ? -25.248 -2.803 24.670 1.00 88.19 100 ARG A CA 1
ATOM 796 C C . ARG A 1 100 ? -25.767 -4.021 25.443 1.00 88.19 100 ARG A C 1
ATOM 798 O O . ARG A 1 100 ? -25.519 -4.102 26.645 1.00 88.19 100 ARG A O 1
ATOM 805 N N . CYS A 1 101 ? -26.457 -4.944 24.772 1.00 86.31 101 CYS A N 1
ATOM 806 C CA . CYS A 1 101 ? -27.072 -6.125 25.382 1.00 86.31 101 CYS A CA 1
ATOM 807 C C . CYS A 1 101 ? -26.050 -7.238 25.614 1.00 86.31 101 CYS A C 1
ATOM 809 O O . CYS A 1 101 ? -26.024 -7.840 26.680 1.00 86.31 101 CYS A O 1
ATOM 811 N N . THR A 1 102 ? -25.173 -7.483 24.640 1.00 90.38 102 THR A N 1
ATOM 812 C CA . THR A 1 102 ? -24.162 -8.546 24.744 1.00 90.38 102 THR A CA 1
ATOM 813 C C . THR A 1 102 ? -22.859 -8.073 25.383 1.00 90.38 102 THR A C 1
ATOM 815 O O . THR A 1 102 ? -21.973 -8.894 25.601 1.00 90.38 102 THR A O 1
ATOM 818 N N . LYS A 1 103 ? -22.706 -6.759 25.631 1.00 92.75 103 LYS A N 1
ATOM 819 C CA . LYS A 1 103 ? -21.449 -6.116 26.065 1.00 92.75 103 LYS A CA 1
ATOM 820 C C . LYS A 1 103 ? -20.268 -6.435 25.137 1.00 92.75 103 LYS A C 1
ATOM 822 O O . LYS A 1 103 ? -19.120 -6.436 25.569 1.00 92.75 103 LYS A O 1
ATOM 827 N N . ARG A 1 104 ? -20.546 -6.726 23.859 1.00 86.62 104 ARG A N 1
ATOM 828 C CA . ARG A 1 104 ? -19.521 -7.049 22.858 1.00 86.62 104 ARG A CA 1
ATOM 829 C C . ARG A 1 104 ? -19.267 -5.844 21.973 1.00 86.62 104 ARG A C 1
ATOM 831 O O . ARG A 1 104 ? -20.209 -5.203 21.503 1.00 86.62 104 ARG A O 1
ATOM 838 N N . THR A 1 105 ? -17.994 -5.598 21.715 1.00 88.94 105 THR A N 1
ATOM 839 C CA . THR A 1 105 ? -17.550 -4.644 20.707 1.00 88.94 105 THR A CA 1
ATOM 840 C C . THR A 1 105 ? -17.137 -5.430 19.476 1.00 88.94 105 THR A C 1
ATOM 842 O O . THR A 1 105 ? -16.366 -6.381 19.579 1.00 88.94 105 THR A O 1
ATOM 845 N N . GLN A 1 106 ? -17.682 -5.051 18.328 1.00 89.19 106 GLN A N 1
ATOM 846 C CA . GLN A 1 106 ? -17.271 -5.565 17.032 1.00 89.19 106 GLN A CA 1
ATOM 847 C C . GLN A 1 106 ? -16.751 -4.402 16.193 1.00 89.19 106 GLN A C 1
ATOM 849 O O . GLN A 1 106 ? -17.267 -3.283 16.265 1.00 89.19 106 GLN A O 1
ATOM 854 N N . TRP A 1 1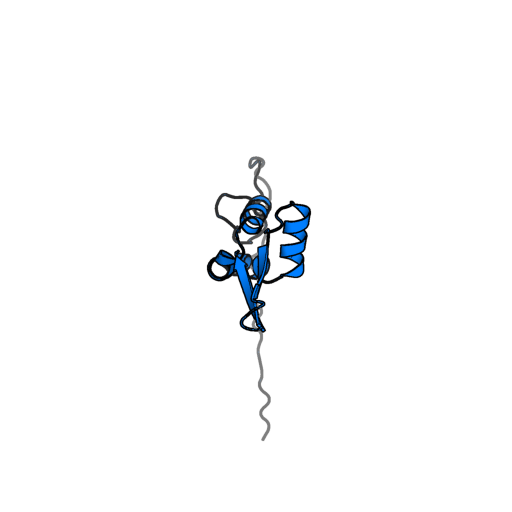07 ? -15.719 -4.673 15.412 1.00 83.62 107 TRP A N 1
ATOM 855 C CA . TRP A 1 107 ? -15.136 -3.721 14.484 1.00 83.62 107 TRP A CA 1
ATOM 856 C C . TRP A 1 107 ? -14.936 -4.409 13.144 1.00 83.62 107 TRP A C 1
ATOM 858 O O . TRP A 1 107 ? -14.446 -5.538 13.090 1.00 83.62 107 TRP A O 1
ATOM 868 N N . GLN A 1 108 ? -15.313 -3.719 12.076 1.00 82.50 108 GLN A N 1
ATOM 869 C CA . GLN A 1 108 ? -15.018 -4.124 10.709 1.00 82.50 108 GLN A CA 1
ATOM 870 C C . GLN A 1 108 ? -14.211 -3.018 10.036 1.00 82.50 108 GLN A C 1
ATOM 872 O O . GLN A 1 108 ? -14.442 -1.830 10.265 1.00 82.50 108 GLN A O 1
ATOM 877 N N . CYS A 1 109 ? -13.232 -3.436 9.243 1.00 76.88 109 CYS A N 1
ATOM 878 C CA . CYS A 1 109 ? -12.417 -2.566 8.416 1.00 76.88 109 CYS A CA 1
ATOM 879 C C . CYS A 1 109 ? -12.720 -2.936 6.966 1.00 76.88 109 CYS A C 1
ATOM 881 O O . CYS A 1 109 ? -12.372 -4.043 6.551 1.00 76.88 109 CYS A O 1
ATOM 883 N N . ASP A 1 110 ? -13.394 -2.046 6.240 1.00 64.81 110 ASP A N 1
ATOM 884 C CA . ASP A 1 110 ? -13.576 -2.183 4.794 1.00 64.81 110 ASP A CA 1
ATOM 885 C C . ASP A 1 110 ? -12.523 -1.329 4.070 1.00 64.81 110 ASP A C 1
ATOM 887 O O . ASP A 1 110 ? -12.168 -0.232 4.519 1.00 64.81 110 ASP A O 1
ATOM 891 N N . LEU A 1 111 ? -11.976 -1.899 2.991 1.00 58.28 111 LEU A N 1
ATOM 892 C CA . LEU A 1 111 ? -10.788 -1.449 2.253 1.00 58.28 111 LEU A CA 1
ATOM 893 C C . LEU A 1 111 ? -11.145 -0.901 0.872 1.00 58.28 111 LEU A C 1
ATOM 895 O O . LEU A 1 111 ? -11.949 -1.566 0.182 1.00 58.28 111 LEU A O 1
#

Organism: NCBI:txid325984

InterPro domains:
  IPR001810 F-box domain [PF00646] (40-78)
  IPR001810 F-box domain [SM00256] (42-82)
  IPR036047 F-box-like domain superfamily [SSF81383] (37-97)

Secondary structure (DSSP, 8-state):
-----------PPPPP-----------S----TTPPPSBTTB-HHHHHHHHHHS-GGGHHHHTTT-HHHHHHHH-HHHHHHHHHHTT-----EEEEEEETTTTEEEEEEE-

Foldseek 3Di:
DDDDDDDDDDDDDDPDPPDDDDDPDDDDDDPPDPDDALDPPDHNVVSLVVLLLDDPVCLVVQLPPDVVSVVSSVPVVVSVVVCVVVVVDDPFDWDWDQDPVVRDIDIDTDD

Radius of gyration: 26.25 Å; chains: 1; bounding box: 79×42×62 Å

pLDDT: mean 74.46, std 17.35, range [41.09, 92.75]

Sequence (111 aa):
MSLSPKFRLGITPAPSLSGLFSSPLLSDMEPSLGLEPLIPGLPDDLALHCLLRLPVNTHQRCRAVCRRWHHLLWTKDRFFTERKLLGLCSAWMFVFAFNRCTKRTQWQCDL